Protein AF-0000000073137710 (afdb_homodimer)

Secondary structure (DSSP, 8-state):
--HHHHHHHHHHHHHHHHHHHHHHHHHHHHHHHHHHHHTTSS-TT--HHHHHHHHHHHHHHHHHHHHHHHHHHHHHHHHHHHHHHHHHHH--/--HHHHHHHHHHHHHHHHHHHHHHHHHHHHHHHHHHHHTTSS-TT--HHHHHHHHHHHHHHHHHHHHHHHHHHHHHHHHHHHHHHHHHHHT-

pLDDT: mean 94.84, std 6.65, range [52.53, 98.69]

InterPro domains:
  IPR002487 Transcription factor, K-box [PF01486] (14-86)
  IPR002487 Transcription factor, K-box [PS51297] (14-92)

Sequence (184 aa):
MDSKEENLTLAKMFQYYQQEASKLRAQISNLQNQNRNMLGESLGALTLRDLKNLESRVERGISRIRSKKNELLFAEIEYMQKRVRNHILTHYMDSKEENLTLAKMFQYYQQEASKLRAQISNLQNQNRNMLGESLGALTLRDLKNLESRVERGISRIRSKKNELLFAEIEYMQKRVRNHILTHY

Structure (mmCIF, N/CA/C/O backbone):
data_AF-0000000073137710-model_v1
#
loop_
_entity.id
_entity.type
_entity.pdbx_description
1 polymer 'Floral homeotic protein AGAMOUS-like'
#
loop_
_atom_site.group_PDB
_atom_site.id
_atom_site.type_symbol
_atom_site.label_atom_id
_atom_site.label_alt_id
_atom_site.label_comp_id
_atom_site.label_asym_id
_atom_site.label_entity_id
_atom_site.label_seq_id
_atom_site.pdbx_PDB_ins_code
_atom_site.Cartn_x
_atom_site.Cartn_y
_atom_site.Cartn_z
_atom_site.occupancy
_atom_site.B_iso_or_equiv
_atom_site.auth_seq_id
_atom_site.auth_comp_id
_atom_site.auth_asym_id
_atom_site.auth_atom_id
_atom_site.pdbx_PDB_model_num
ATOM 1 N N . MET A 1 1 ? -12.484 45.625 13.234 1 52.53 1 MET A N 1
ATOM 2 C CA . MET A 1 1 ? -13.312 44.469 12.945 1 52.53 1 MET A CA 1
ATOM 3 C C . MET A 1 1 ? -14.18 44.094 14.148 1 52.53 1 MET A C 1
ATOM 5 O O . MET A 1 1 ? -13.664 43.906 15.25 1 52.53 1 MET A O 1
ATOM 9 N N . ASP A 1 2 ? -15.414 44.438 14.125 1 70.31 2 ASP A N 1
ATOM 10 C CA . ASP A 1 2 ? -16.359 44.281 15.227 1 70.31 2 ASP A CA 1
ATOM 11 C C . ASP A 1 2 ? -16.297 42.844 15.773 1 70.31 2 ASP A C 1
ATOM 13 O O . ASP A 1 2 ? -15.93 41.906 15.062 1 70.31 2 ASP A O 1
ATOM 17 N N . SER A 1 3 ? -16.391 42.844 17.094 1 77.38 3 SER A N 1
ATOM 18 C CA . SER A 1 3 ? -16.297 41.625 17.891 1 77.38 3 SER A CA 1
ATOM 19 C C . SER A 1 3 ? -17.156 40.5 17.312 1 77.38 3 SER A C 1
ATOM 21 O O . SER A 1 3 ? -16.766 39.344 17.344 1 77.38 3 SER A O 1
ATOM 23 N N . LYS A 1 4 ? -18.25 40.969 16.656 1 81.25 4 LYS A N 1
ATOM 24 C CA . LYS A 1 4 ? -19.172 40 16.062 1 81.25 4 LYS A CA 1
ATOM 25 C C . LYS A 1 4 ? -18.609 39.438 14.766 1 81.25 4 LYS A C 1
ATOM 27 O O . LYS A 1 4 ? -18.734 38.219 14.516 1 81.25 4 LYS A O 1
ATOM 32 N N . GLU A 1 5 ? -17.969 40.281 13.992 1 85 5 GLU A N 1
ATOM 33 C CA . GLU A 1 5 ? -17.359 39.875 12.734 1 85 5 GLU A CA 1
ATOM 34 C C . GLU A 1 5 ? -16.219 38.875 12.961 1 85 5 GLU A C 1
ATOM 36 O O . GLU A 1 5 ? -16.062 37.906 12.227 1 85 5 GLU A O 1
ATOM 41 N N . GLU A 1 6 ? -15.555 39.188 14.008 1 85.44 6 GLU A N 1
ATOM 42 C CA . GLU A 1 6 ? -14.43 38.312 14.359 1 85.44 6 GLU A CA 1
ATOM 43 C C . GLU A 1 6 ? -14.914 36.938 14.789 1 85.44 6 GLU A C 1
ATOM 45 O O . GLU A 1 6 ? -14.336 35.906 14.398 1 85.44 6 GLU A O 1
ATOM 50 N N . ASN A 1 7 ? -16 36.906 15.523 1 89.44 7 ASN A N 1
ATOM 51 C CA . ASN A 1 7 ? -16.594 35.656 15.992 1 89.44 7 ASN A CA 1
ATOM 52 C C . ASN A 1 7 ? -17.109 34.812 14.828 1 89.44 7 ASN A C 1
ATOM 54 O O . ASN A 1 7 ? -16.922 33.594 14.812 1 89.44 7 ASN A O 1
ATOM 58 N N . LEU A 1 8 ? -17.75 35.469 13.883 1 90.81 8 LEU A N 1
ATOM 59 C CA . LEU A 1 8 ? -18.266 34.781 12.703 1 90.81 8 LEU A CA 1
ATOM 60 C C . LEU A 1 8 ? -17.141 34.188 11.875 1 90.81 8 LEU A C 1
ATOM 62 O O . LEU A 1 8 ? -17.25 33.062 11.391 1 90.81 8 LEU A O 1
ATOM 66 N N . THR A 1 9 ? -16.047 34.969 11.641 1 94.5 9 THR A N 1
ATOM 67 C CA . THR A 1 9 ? -14.898 34.5 10.883 1 94.5 9 THR A CA 1
ATOM 68 C C . THR A 1 9 ? -14.281 33.281 11.562 1 94.5 9 THR A C 1
ATOM 70 O O . THR A 1 9 ? -13.938 32.281 10.898 1 94.5 9 THR A O 1
ATOM 73 N N . LEU A 1 10 ? -14.141 33.312 12.844 1 93.75 10 LEU A N 1
ATOM 74 C CA . LEU A 1 10 ? -13.57 32.219 13.617 1 93.75 10 LEU A CA 1
ATOM 75 C C . LEU A 1 10 ? -14.453 30.969 13.516 1 93.75 10 LEU A C 1
ATOM 77 O O . LEU A 1 10 ? -13.938 29.859 13.398 1 93.75 10 LEU A O 1
ATOM 81 N N . ALA A 1 11 ? -15.711 31.141 13.617 1 95.06 11 ALA A N 1
ATOM 82 C CA . ALA A 1 11 ? -16.656 30.031 13.492 1 95.06 11 ALA A CA 1
ATOM 83 C C . ALA A 1 11 ? -16.547 29.359 12.125 1 95.06 11 ALA A C 1
ATOM 85 O O . ALA A 1 11 ? -16.578 28.141 12.016 1 95.06 11 ALA A O 1
ATOM 86 N N . LYS A 1 12 ? -16.391 30.141 11.062 1 96.25 12 LYS A N 1
ATOM 87 C CA . LYS A 1 12 ? -16.234 29.609 9.711 1 96.25 12 LYS A CA 1
ATOM 88 C C . LYS A 1 12 ? -14.938 28.828 9.578 1 96.25 12 LYS A C 1
ATOM 90 O O . LYS A 1 12 ? -14.914 27.766 8.961 1 96.25 12 LYS A O 1
ATOM 95 N N . MET A 1 13 ? -13.914 29.344 10.102 1 95.31 13 MET A N 1
ATOM 96 C CA . MET A 1 13 ? -12.625 28.656 10.062 1 95.31 13 MET A CA 1
ATOM 97 C C . MET A 1 13 ? -12.688 27.344 10.82 1 95.31 13 MET A C 1
ATOM 99 O O . MET A 1 13 ? -12.156 26.328 10.352 1 95.31 13 MET A O 1
ATOM 103 N N . PHE A 1 14 ? -13.32 27.375 11.961 1 95.75 14 PHE A N 1
ATOM 104 C CA . PHE A 1 14 ? -13.516 26.156 12.742 1 95.75 14 PHE A CA 1
ATOM 105 C C . PHE A 1 14 ? -14.273 25.109 11.93 1 95.75 14 PHE A C 1
ATOM 107 O O . PHE A 1 14 ? -13.852 23.953 11.844 1 95.75 14 PHE A O 1
ATOM 114 N N . GLN A 1 15 ? -15.312 25.484 11.352 1 96.44 15 GLN A N 1
ATOM 115 C CA . GLN A 1 15 ? -16.125 24.562 10.555 1 96.44 15 GLN A CA 1
ATOM 116 C C . GLN A 1 15 ? -15.312 23.984 9.391 1 96.44 15 GLN A C 1
ATOM 118 O O . GLN A 1 15 ? -15.414 22.797 9.078 1 96.44 15 GLN A O 1
ATOM 123 N N . TYR A 1 16 ? -14.594 24.812 8.758 1 97.69 16 TYR A N 1
ATOM 124 C CA . TYR A 1 16 ? -13.758 24.375 7.648 1 97.69 16 TYR A CA 1
ATOM 125 C C . TYR A 1 16 ? -12.789 23.281 8.086 1 97.69 16 TYR A C 1
ATOM 127 O O . TYR A 1 16 ? -12.727 22.219 7.477 1 97.69 16 TYR A O 1
ATOM 135 N N . TYR A 1 17 ? -12.078 23.578 9.117 1 97.56 17 TYR A N 1
ATOM 136 C CA . TYR A 1 17 ? -11.031 22.656 9.539 1 97.56 17 TYR A CA 1
ATOM 137 C C . TYR A 1 17 ? -11.641 21.391 10.141 1 97.56 17 TYR A C 1
ATOM 139 O O . TYR A 1 17 ? -11.062 20.297 10.031 1 97.56 17 TYR A O 1
ATOM 147 N N . GLN A 1 18 ? -12.703 21.516 10.734 1 97.38 18 GLN A N 1
ATOM 148 C CA . GLN A 1 18 ? -13.414 20.344 11.211 1 97.38 18 GLN A CA 1
ATOM 149 C C . GLN A 1 18 ? -13.805 19.422 10.062 1 97.38 18 GLN A C 1
ATOM 151 O O . GLN A 1 18 ? -13.609 18.203 10.125 1 97.38 18 GLN A O 1
ATOM 156 N N . GLN A 1 19 ? -14.391 20 9.07 1 97.88 19 GLN A N 1
ATOM 157 C CA . GLN A 1 19 ? -14.75 19.234 7.875 1 97.88 19 GLN A CA 1
ATOM 158 C C . GLN A 1 19 ? -13.516 18.672 7.188 1 97.88 19 GLN A C 1
ATOM 160 O O . GLN A 1 19 ? -13.523 17.516 6.73 1 97.88 19 GLN A O 1
ATOM 165 N N . GLU A 1 20 ? -12.516 19.516 7.137 1 98.06 20 GLU A N 1
ATOM 166 C CA . GLU 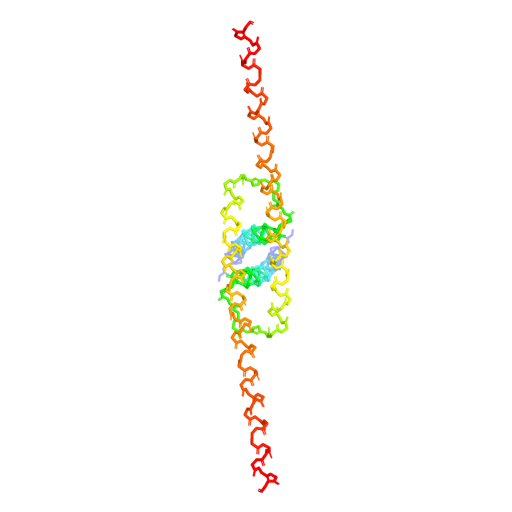A 1 20 ? -11.266 19.062 6.535 1 98.06 20 GLU A CA 1
ATOM 167 C C . GLU A 1 20 ? -10.703 17.844 7.27 1 98.06 20 GLU A C 1
ATOM 169 O O . GLU A 1 20 ? -10.273 16.875 6.641 1 98.06 20 GLU A O 1
ATOM 174 N N . ALA A 1 21 ? -10.672 17.938 8.531 1 98.06 21 ALA A N 1
ATOM 175 C CA . ALA A 1 21 ? -10.188 16.812 9.336 1 98.06 21 ALA A CA 1
ATOM 176 C C . ALA A 1 21 ? -10.984 15.547 9.039 1 98.06 21 ALA A C 1
ATOM 178 O O . ALA A 1 21 ? -10.422 14.453 8.938 1 98.06 21 ALA A O 1
ATOM 179 N N . SER A 1 22 ? -12.242 15.695 8.906 1 98.25 22 SER A N 1
ATOM 180 C CA . SER A 1 22 ? -13.094 14.555 8.594 1 98.25 22 SER A CA 1
ATOM 181 C C . SER A 1 22 ? -12.734 13.945 7.242 1 98.25 22 SER A C 1
ATOM 183 O O . SER A 1 22 ? -12.633 12.719 7.113 1 98.25 22 SER A O 1
ATOM 185 N N . LYS A 1 23 ? -12.555 14.75 6.289 1 98.56 23 LYS A N 1
ATOM 186 C CA . LYS A 1 23 ? -12.156 14.297 4.957 1 98.56 23 LYS A CA 1
ATOM 187 C C . LYS A 1 23 ? -10.812 13.586 4.992 1 98.56 23 LYS A C 1
ATOM 189 O O . LYS A 1 23 ? -10.641 12.539 4.367 1 98.56 23 LYS A O 1
ATOM 194 N N . LEU A 1 24 ? -9.844 14.195 5.688 1 98.62 24 LEU A N 1
ATOM 195 C CA . LEU A 1 24 ? -8.508 13.617 5.781 1 98.62 24 LEU A CA 1
ATOM 196 C C . LEU A 1 24 ? -8.547 12.266 6.492 1 98.62 24 LEU A C 1
ATOM 198 O O . LEU A 1 24 ? -7.824 11.344 6.121 1 98.62 24 LEU A O 1
ATOM 202 N N . ARG A 1 25 ? -9.391 12.125 7.469 1 98.69 25 ARG A N 1
ATOM 203 C CA . ARG A 1 25 ? -9.531 10.852 8.164 1 98.69 25 ARG A CA 1
ATOM 204 C C . ARG A 1 25 ? -10.086 9.781 7.227 1 98.69 25 ARG A C 1
ATOM 206 O O . ARG A 1 25 ? -9.672 8.617 7.285 1 98.69 25 ARG A O 1
ATOM 213 N N . ALA A 1 26 ? -11.047 10.156 6.422 1 98.5 26 ALA A N 1
ATOM 214 C CA . ALA A 1 26 ? -11.594 9.227 5.441 1 98.5 26 ALA A CA 1
ATOM 215 C C . ALA A 1 26 ? -10.516 8.789 4.445 1 98.5 26 ALA A C 1
ATOM 217 O O . ALA A 1 26 ? -10.445 7.617 4.074 1 98.5 26 ALA A O 1
ATOM 218 N N . GLN A 1 27 ? -9.773 9.734 4.027 1 98.38 27 GLN A N 1
ATOM 219 C CA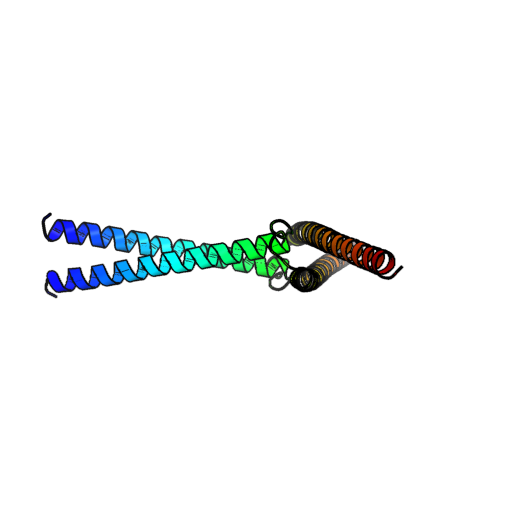 . GLN A 1 27 ? -8.688 9.422 3.109 1 98.38 27 GLN A CA 1
ATOM 220 C C . GLN A 1 27 ? -7.688 8.461 3.746 1 98.38 27 GLN A C 1
ATOM 222 O O . GLN A 1 27 ? -7.211 7.527 3.096 1 98.38 27 GLN A O 1
ATOM 227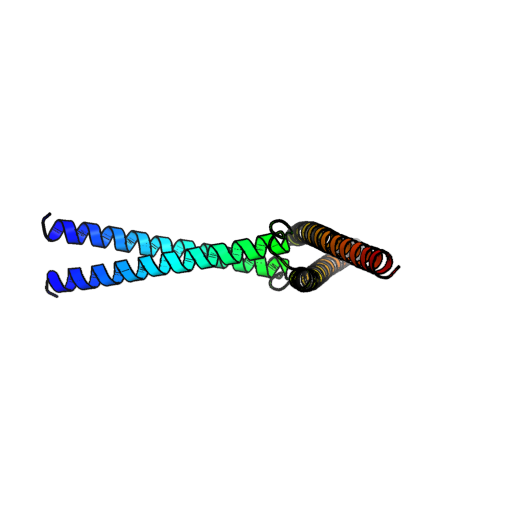 N N . ILE A 1 28 ? -7.328 8.758 4.93 1 98.69 28 ILE A N 1
ATOM 228 C CA . ILE A 1 28 ? -6.422 7.887 5.664 1 98.69 28 ILE A CA 1
ATOM 229 C C . ILE A 1 28 ? -7 6.473 5.719 1 98.69 28 ILE A C 1
ATOM 231 O O . ILE A 1 28 ? -6.293 5.496 5.461 1 98.69 28 ILE A O 1
ATOM 235 N N . SER A 1 29 ? -8.273 6.379 6.055 1 98 29 SER A N 1
ATOM 236 C CA . SER A 1 29 ? -8.938 5.078 6.109 1 98 29 SER A CA 1
ATOM 237 C C . SER A 1 29 ? -8.844 4.352 4.773 1 98 29 SER A C 1
ATOM 239 O O . SER A 1 29 ? -8.539 3.156 4.73 1 98 29 SER A O 1
ATOM 241 N N . ASN A 1 30 ? -9.055 5.047 3.734 1 97.38 30 ASN A N 1
ATOM 242 C CA . ASN A 1 30 ? -8.969 4.477 2.395 1 97.38 30 ASN A CA 1
ATOM 243 C C . ASN A 1 30 ? -7.562 3.969 2.092 1 97.38 30 ASN A C 1
ATOM 245 O O . ASN A 1 30 ? -7.395 2.861 1.576 1 97.38 30 ASN A O 1
ATOM 249 N N . LEU A 1 31 ? -6.605 4.742 2.422 1 97.44 31 LEU A N 1
ATOM 250 C CA . LEU A 1 31 ? -5.215 4.387 2.166 1 97.44 31 LEU A CA 1
ATOM 251 C C . LEU A 1 31 ? -4.801 3.176 2.994 1 97.44 31 LEU A C 1
ATOM 253 O O . LEU A 1 31 ? -4.074 2.307 2.51 1 97.44 31 LEU A O 1
ATOM 257 N N . GLN A 1 32 ? -5.238 3.174 4.16 1 96.88 32 GLN A N 1
ATOM 258 C CA . GLN A 1 32 ? -4.973 2.029 5.023 1 96.88 32 GLN A CA 1
ATOM 259 C C . GLN A 1 32 ? -5.594 0.756 4.461 1 96.88 32 GLN A C 1
ATOM 261 O O . GLN A 1 32 ? -4.977 -0.311 4.496 1 96.88 32 GLN A O 1
ATOM 266 N N . ASN A 1 33 ? -6.789 0.88 4.008 1 95.62 33 ASN A N 1
ATOM 267 C CA . ASN A 1 33 ? -7.449 -0.276 3.412 1 95.62 33 ASN A CA 1
ATOM 268 C C . ASN A 1 33 ? -6.703 -0.769 2.174 1 95.62 33 ASN A C 1
ATOM 270 O O . ASN A 1 33 ? -6.535 -1.975 1.983 1 95.62 33 ASN A O 1
ATOM 274 N N . GLN A 1 34 ? -6.289 0.14 1.351 1 95.31 34 GLN A N 1
ATOM 275 C CA . GLN A 1 34 ? -5.504 -0.216 0.175 1 95.31 34 GLN A CA 1
ATOM 276 C C . GLN A 1 34 ? -4.227 -0.957 0.569 1 95.31 34 GLN A C 1
ATOM 278 O O . GLN A 1 34 ? -3.865 -1.954 -0.057 1 95.31 34 GLN A O 1
ATOM 283 N N . ASN A 1 35 ? -3.629 -0.42 1.574 1 95.56 35 ASN A N 1
ATOM 284 C CA . ASN A 1 35 ? -2.424 -1.055 2.098 1 95.56 35 ASN A CA 1
ATOM 285 C C . ASN A 1 35 ? -2.705 -2.473 2.59 1 95.56 35 ASN A C 1
ATOM 287 O O . ASN A 1 35 ? -1.949 -3.398 2.293 1 95.56 35 ASN A O 1
ATOM 291 N N . ARG A 1 36 ? -3.766 -2.592 3.281 1 96 36 ARG A N 1
ATOM 292 C CA . ARG A 1 36 ? -4.141 -3.906 3.793 1 96 36 ARG A CA 1
ATOM 293 C C . ARG A 1 36 ? -4.445 -4.871 2.652 1 96 36 ARG A C 1
ATOM 295 O O . ARG A 1 36 ? -4.098 -6.051 2.723 1 96 36 ARG A O 1
ATOM 302 N N . ASN A 1 37 ? -5.031 -4.391 1.618 1 96.69 37 ASN A N 1
ATOM 303 C CA . ASN A 1 37 ? -5.297 -5.23 0.452 1 96.69 37 ASN A CA 1
ATOM 304 C C . ASN A 1 37 ? -4 -5.727 -0.186 1 96.69 37 ASN A C 1
ATOM 306 O O . ASN A 1 37 ? -3.867 -6.914 -0.486 1 96.69 37 ASN A O 1
ATOM 310 N N . MET A 1 38 ? -3.088 -4.887 -0.287 1 96.62 38 MET A N 1
ATOM 311 C CA . MET A 1 38 ? -1.826 -5.242 -0.932 1 96.62 38 MET A CA 1
ATOM 312 C C . MET A 1 38 ? -1.057 -6.262 -0.097 1 96.62 38 MET A C 1
ATOM 314 O O . MET A 1 38 ? -0.315 -7.082 -0.641 1 96.62 38 MET A O 1
ATOM 318 N N . LEU A 1 39 ? -1.297 -6.219 1.222 1 97.06 39 LEU A N 1
ATOM 319 C CA . LEU A 1 39 ? -0.611 -7.133 2.127 1 97.06 39 LEU A CA 1
ATOM 320 C C . LEU A 1 39 ? -1.416 -8.414 2.318 1 97.06 39 LEU A C 1
ATOM 322 O O . LEU A 1 39 ? -0.983 -9.328 3.029 1 97.06 39 LEU A O 1
ATOM 326 N N . GLY A 1 40 ? -2.521 -8.422 1.729 1 97.12 40 GLY A N 1
ATOM 327 C CA . GLY A 1 40 ? -3.332 -9.633 1.762 1 97.12 40 GLY A CA 1
ATOM 328 C C . GLY A 1 40 ? -4.129 -9.781 3.045 1 97.12 40 GLY A C 1
ATOM 329 O O . GLY A 1 40 ? -4.527 -10.891 3.408 1 97.12 40 GLY A O 1
ATOM 330 N N . GLU A 1 41 ? -4.461 -8.734 3.801 1 96.06 41 GLU A N 1
ATOM 331 C CA . GLU A 1 41 ? -5.094 -8.82 5.113 1 96.06 41 GLU A CA 1
ATOM 332 C C . GLU A 1 41 ? -6.574 -8.461 5.031 1 96.06 41 GLU A C 1
ATOM 334 O O . GLU A 1 41 ? -7.348 -8.789 5.934 1 96.06 41 GLU A O 1
ATOM 339 N N . SER A 1 42 ? -7.09 -7.902 4.227 1 92.62 42 SER A N 1
ATOM 340 C CA . SER A 1 42 ? -8.477 -7.492 4.043 1 92.62 42 SER A CA 1
ATOM 341 C C . SER A 1 42 ? -8.961 -7.777 2.625 1 92.62 42 SER A C 1
ATOM 343 O O . SER A 1 42 ? -9.25 -6.855 1.86 1 92.62 42 SER A O 1
ATOM 345 N N . LEU A 1 43 ? -9.141 -9 2.367 1 95.19 43 LEU A N 1
ATOM 346 C CA . LEU A 1 43 ? -9.453 -9.43 1.01 1 95.19 43 LEU A CA 1
ATOM 347 C C . LEU A 1 43 ? -10.898 -9.906 0.907 1 95.19 43 LEU A C 1
ATOM 349 O O . LEU A 1 43 ? -11.367 -10.242 -0.18 1 95.19 43 LEU A O 1
ATOM 353 N N . GLY A 1 44 ? -11.531 -9.891 2.008 1 93.44 44 GLY A N 1
ATOM 354 C CA . GLY A 1 44 ? -12.836 -10.523 2.102 1 93.44 44 GLY A CA 1
ATOM 355 C C . GLY A 1 44 ? -13.883 -9.867 1.219 1 93.44 44 GLY A C 1
ATOM 356 O O . GLY A 1 44 ? -14.82 -10.531 0.758 1 93.44 44 GLY A O 1
ATOM 357 N N . ALA A 1 45 ? -13.797 -8.656 0.993 1 92.31 45 ALA A N 1
ATOM 358 C CA . ALA A 1 45 ? -14.812 -7.922 0.239 1 92.31 45 ALA A CA 1
ATOM 359 C C . ALA A 1 45 ? -14.453 -7.859 -1.243 1 92.31 45 ALA A C 1
ATOM 361 O O . ALA A 1 45 ? -15.242 -7.367 -2.057 1 92.31 45 ALA A O 1
ATOM 362 N N . LEU A 1 46 ? -13.375 -8.375 -1.704 1 94.94 46 LEU A N 1
ATOM 363 C CA . LEU A 1 46 ? -12.898 -8.242 -3.078 1 94.94 46 LEU A CA 1
ATOM 364 C C . LEU A 1 46 ? -13.445 -9.367 -3.951 1 94.94 46 LEU A C 1
ATOM 366 O O . LEU A 1 46 ? -13.539 -10.516 -3.508 1 94.94 46 LEU A O 1
ATOM 370 N N . THR A 1 47 ? -13.781 -9.039 -5.082 1 95.12 47 THR A N 1
ATOM 371 C CA . THR A 1 47 ? -14.211 -10.016 -6.078 1 95.12 47 THR A CA 1
ATOM 372 C C . THR A 1 47 ? -13.008 -10.664 -6.758 1 95.12 47 THR A C 1
ATOM 374 O O . THR A 1 47 ? -11.875 -10.219 -6.582 1 95.12 47 THR A O 1
ATOM 377 N N . LEU A 1 48 ? -13.234 -11.688 -7.531 1 96 48 LEU A N 1
ATOM 378 C CA . LEU A 1 48 ? -12.172 -12.352 -8.289 1 96 48 LEU A CA 1
ATOM 379 C C . LEU A 1 48 ? -11.477 -11.367 -9.227 1 96 48 LEU A C 1
ATOM 381 O O . LEU A 1 48 ? -10.258 -11.398 -9.367 1 96 48 LEU A O 1
ATOM 385 N N . ARG A 1 49 ? -12.312 -10.633 -9.797 1 96.56 49 ARG A N 1
ATOM 386 C CA . ARG A 1 49 ? -11.758 -9.617 -10.688 1 96.56 49 ARG A CA 1
ATOM 387 C C . ARG A 1 49 ? -10.859 -8.648 -9.922 1 96.56 49 ARG A C 1
ATOM 389 O O . ARG A 1 49 ? -9.758 -8.328 -10.383 1 96.56 49 ARG A O 1
ATOM 396 N N . ASP A 1 50 ? -11.359 -8.203 -8.836 1 96.5 50 ASP A N 1
ATOM 397 C CA . ASP A 1 50 ? -10.562 -7.32 -7.992 1 96.5 50 ASP A CA 1
ATOM 398 C C . ASP A 1 50 ? -9.242 -7.977 -7.59 1 96.5 50 ASP A C 1
ATOM 400 O O . ASP A 1 50 ? -8.195 -7.336 -7.613 1 96.5 50 ASP A O 1
ATOM 404 N N . LEU A 1 51 ? -9.273 -9.172 -7.223 1 97.56 51 LEU A N 1
ATOM 405 C CA . LEU A 1 51 ? -8.102 -9.914 -6.785 1 97.56 51 LEU A CA 1
ATOM 406 C C . LEU A 1 51 ? -7.102 -10.07 -7.926 1 97.56 51 LEU A C 1
ATOM 408 O O . LEU A 1 51 ? -5.891 -9.969 -7.719 1 97.56 51 LEU A O 1
ATOM 412 N N . LYS A 1 52 ? -7.559 -10.344 -9.086 1 97.81 52 LYS A N 1
ATOM 413 C CA . LYS A 1 52 ? -6.684 -10.445 -10.25 1 97.81 52 LYS A CA 1
ATOM 414 C C . LYS A 1 52 ? -5.957 -9.133 -10.516 1 97.81 52 LYS A C 1
ATOM 416 O O . LYS A 1 52 ? -4.75 -9.125 -10.766 1 97.81 52 LYS A O 1
ATOM 421 N N . ASN A 1 53 ? -6.738 -8.109 -10.477 1 97.81 53 ASN A N 1
ATOM 422 C CA . ASN A 1 53 ? -6.141 -6.797 -10.664 1 97.81 53 ASN A CA 1
ATOM 423 C C . ASN A 1 53 ? -5.121 -6.48 -9.57 1 97.81 53 ASN A C 1
ATOM 425 O O . ASN A 1 53 ? -4.031 -5.98 -9.859 1 97.81 53 ASN A O 1
ATOM 429 N N . LEU A 1 54 ? -5.504 -6.754 -8.375 1 97.44 54 LEU A N 1
ATOM 430 C CA . LEU A 1 54 ? -4.621 -6.512 -7.238 1 97.44 54 LEU A CA 1
ATOM 431 C C . LEU A 1 54 ? -3.35 -7.348 -7.352 1 97.44 54 LEU A C 1
ATOM 433 O O . LEU A 1 54 ? -2.248 -6.84 -7.121 1 97.44 54 LEU A O 1
ATOM 437 N N . GLU A 1 55 ? -3.443 -8.609 -7.605 1 98.06 55 GLU A N 1
ATOM 438 C CA . GLU A 1 55 ? -2.301 -9.5 -7.793 1 98.06 55 GLU A CA 1
ATOM 439 C C . GLU A 1 55 ? -1.347 -8.953 -8.852 1 98.06 55 GLU A C 1
ATOM 441 O O . GLU A 1 55 ? -0.13 -8.938 -8.648 1 98.06 55 GLU A O 1
ATOM 446 N N . SER A 1 56 ? -1.896 -8.539 -9.945 1 98.12 56 SER A N 1
ATOM 447 C CA . SER A 1 56 ? -1.083 -7.992 -11.031 1 98.12 56 SER A CA 1
ATOM 448 C C . SER A 1 56 ? -0.327 -6.746 -10.578 1 98.12 56 SER A C 1
ATOM 450 O O . SER A 1 56 ? 0.849 -6.578 -10.906 1 98.12 56 SER A O 1
ATOM 452 N N . ARG A 1 57 ? -1.052 -5.93 -9.898 1 97.56 57 ARG A N 1
ATOM 453 C CA . ARG A 1 57 ? -0.444 -4.699 -9.398 1 97.56 57 ARG A CA 1
ATOM 454 C C . ARG A 1 57 ? 0.7 -5.004 -8.438 1 97.56 57 ARG A C 1
ATOM 456 O O . ARG A 1 57 ? 1.782 -4.426 -8.547 1 97.56 57 ARG A O 1
ATOM 463 N N . VAL A 1 58 ? 0.473 -5.875 -7.508 1 98 58 VAL A N 1
ATOM 464 C CA . VAL A 1 58 ? 1.477 -6.234 -6.512 1 98 58 VAL A CA 1
ATOM 465 C C . VAL A 1 58 ? 2.633 -6.969 -7.188 1 98 58 VAL A C 1
ATOM 467 O O . VAL A 1 58 ? 3.795 -6.777 -6.82 1 98 58 VAL A O 1
ATOM 470 N N . GLU A 1 59 ? 2.406 -7.789 -8.172 1 98.31 59 GLU A N 1
ATOM 471 C CA . GLU A 1 59 ? 3.441 -8.492 -8.922 1 98.31 59 GLU A CA 1
ATOM 472 C C . GLU A 1 59 ? 4.375 -7.508 -9.625 1 98.31 59 GLU A C 1
ATOM 474 O O . GLU A 1 59 ? 5.594 -7.695 -9.625 1 98.31 59 GLU A O 1
ATOM 479 N N . ARG A 1 60 ? 3.814 -6.523 -10.242 1 98 60 ARG A N 1
ATOM 480 C CA . ARG A 1 60 ? 4.637 -5.484 -10.852 1 98 60 ARG A CA 1
ATOM 481 C C . ARG A 1 60 ? 5.5 -4.785 -9.805 1 98 60 ARG A C 1
ATOM 483 O O . ARG A 1 60 ? 6.68 -4.52 -10.047 1 98 60 ARG A O 1
ATOM 490 N N . GLY A 1 61 ? 4.844 -4.492 -8.727 1 97.81 61 GLY A N 1
ATOM 491 C CA . GLY A 1 61 ? 5.59 -3.861 -7.648 1 97.81 61 GLY A CA 1
ATOM 492 C C . GLY A 1 61 ? 6.762 -4.695 -7.168 1 97.81 61 GLY A C 1
ATOM 493 O O . GLY A 1 61 ? 7.879 -4.191 -7.051 1 97.81 61 GLY A O 1
ATOM 494 N N . ILE A 1 62 ? 6.535 -5.953 -6.895 1 98.06 62 ILE A N 1
ATOM 495 C CA . ILE A 1 62 ? 7.594 -6.82 -6.391 1 98.06 62 ILE A CA 1
ATOM 496 C C . ILE A 1 62 ? 8.695 -6.957 -7.441 1 98.06 62 ILE A C 1
ATOM 498 O O . ILE A 1 62 ? 9.875 -7.047 -7.102 1 98.06 62 ILE A O 1
ATOM 502 N N . SER A 1 63 ? 8.367 -6.961 -8.664 1 98.5 63 SER A N 1
ATOM 503 C CA . SER A 1 63 ? 9.367 -7.016 -9.727 1 98.5 63 SER A CA 1
ATOM 504 C C . SER A 1 63 ? 10.266 -5.785 -9.711 1 98.5 63 SER A C 1
ATOM 506 O O . SER A 1 63 ? 11.484 -5.898 -9.844 1 98.5 63 SER A O 1
ATOM 508 N N . ARG A 1 64 ? 9.68 -4.625 -9.547 1 98.19 64 ARG A N 1
ATOM 509 C CA . ARG A 1 64 ? 10.445 -3.383 -9.477 1 98.19 64 ARG A CA 1
ATOM 510 C C . ARG A 1 64 ? 11.344 -3.365 -8.242 1 98.19 64 ARG A C 1
ATOM 512 O O . ARG A 1 64 ? 12.492 -2.924 -8.305 1 98.19 64 ARG A O 1
ATOM 519 N N . ILE A 1 65 ? 10.82 -3.861 -7.188 1 98.38 65 ILE A N 1
ATOM 520 C CA . ILE A 1 65 ? 11.586 -3.945 -5.949 1 98.38 65 ILE A CA 1
ATOM 521 C C . ILE A 1 65 ? 12.797 -4.863 -6.145 1 98.38 65 ILE A C 1
ATOM 523 O O . ILE A 1 65 ? 13.914 -4.508 -5.781 1 98.38 65 ILE A O 1
ATOM 527 N N . ARG A 1 66 ? 12.594 -5.969 -6.707 1 98.44 66 ARG A N 1
ATOM 528 C CA . ARG A 1 66 ? 13.664 -6.922 -6.973 1 98.44 66 ARG A CA 1
ATOM 529 C C . ARG A 1 66 ? 14.711 -6.328 -7.914 1 98.44 66 ARG A C 1
ATOM 531 O O . ARG A 1 66 ? 15.914 -6.516 -7.715 1 98.44 66 ARG A O 1
ATOM 538 N N . SER A 1 67 ? 14.203 -5.668 -8.875 1 98.31 67 SER A N 1
ATOM 539 C CA . SER A 1 67 ? 15.117 -5.027 -9.82 1 98.31 67 SER A CA 1
ATOM 540 C C . SER A 1 67 ? 16.031 -4.023 -9.117 1 98.31 67 SER A C 1
ATOM 542 O O . SER A 1 67 ? 17.25 -4.039 -9.312 1 98.31 67 SER A O 1
ATOM 544 N N . LYS A 1 68 ? 15.422 -3.215 -8.305 1 97.44 68 LYS A N 1
ATOM 545 C CA . LYS A 1 68 ? 16.188 -2.223 -7.555 1 97.44 68 LYS A CA 1
ATOM 546 C C . LYS A 1 68 ? 17.156 -2.893 -6.586 1 97.44 68 LYS A C 1
ATOM 548 O O . LYS A 1 68 ? 18.312 -2.461 -6.453 1 97.44 68 LYS A O 1
ATOM 553 N N . LYS A 1 69 ? 16.703 -3.854 -5.906 1 97.56 69 LYS A N 1
ATOM 554 C CA . LYS A 1 69 ? 17.562 -4.625 -5.008 1 97.56 69 LYS A CA 1
ATOM 555 C C . LYS A 1 69 ? 18.766 -5.188 -5.75 1 97.56 69 LYS A C 1
ATOM 557 O O . LYS A 1 69 ? 19.906 -5.086 -5.273 1 97.56 69 LYS A O 1
ATOM 562 N N . ASN A 1 70 ? 18.547 -5.742 -6.90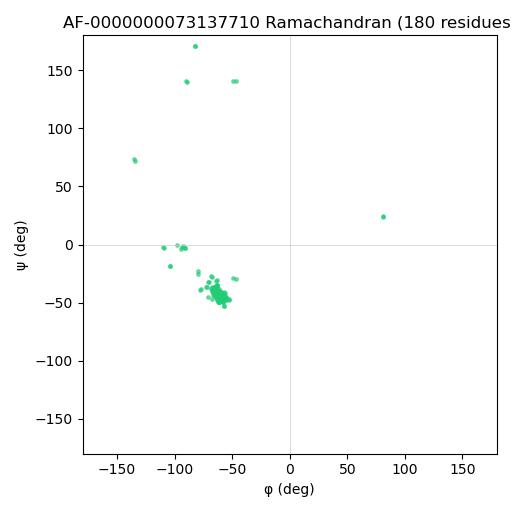2 1 97.81 70 ASN A N 1
ATOM 563 C CA . ASN A 1 70 ? 19.625 -6.305 -7.711 1 97.81 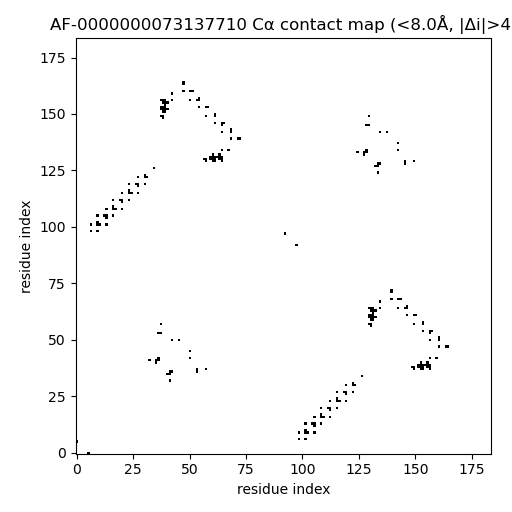70 ASN A CA 1
ATOM 564 C C . ASN A 1 70 ? 20.609 -5.227 -8.164 1 97.81 70 ASN A C 1
ATOM 566 O O . ASN A 1 70 ? 21.828 -5.441 -8.156 1 97.81 70 ASN A O 1
ATOM 570 N N . GLU A 1 71 ? 20.016 -4.133 -8.531 1 97.25 71 GLU A N 1
ATOM 571 C CA . GLU A 1 71 ? 20.859 -2.998 -8.906 1 97.25 71 GLU A CA 1
ATOM 572 C C . GLU A 1 71 ? 21.812 -2.619 -7.773 1 97.25 71 GLU A C 1
ATOM 574 O O . GLU A 1 71 ? 23.016 -2.461 -7.996 1 97.25 71 GLU A O 1
ATOM 579 N N . LEU A 1 72 ? 21.312 -2.523 -6.633 1 97.12 72 LEU A N 1
ATOM 580 C CA . LEU A 1 72 ? 22.125 -2.141 -5.477 1 97.12 72 LEU A CA 1
ATOM 581 C C . LEU A 1 72 ? 23.141 -3.221 -5.148 1 97.12 72 LEU A C 1
ATOM 583 O O . LEU A 1 72 ? 24.297 -2.914 -4.805 1 97.12 72 LEU A O 1
ATOM 587 N N . LEU A 1 73 ? 22.797 -4.426 -5.234 1 97.19 73 LEU A N 1
ATOM 588 C CA . LEU A 1 73 ? 23.688 -5.547 -4.98 1 97.19 73 LEU A CA 1
ATOM 589 C C . LEU A 1 73 ? 24.844 -5.566 -5.98 1 97.19 73 LEU A C 1
ATOM 591 O O . LEU A 1 73 ? 26 -5.77 -5.602 1 97.19 73 LEU A O 1
ATOM 595 N N . PHE A 1 74 ? 24.484 -5.32 -7.168 1 97.62 74 PHE A N 1
ATOM 596 C CA . PHE A 1 74 ? 25.516 -5.312 -8.195 1 97.62 74 PHE A CA 1
ATOM 597 C C . PHE A 1 74 ? 26.484 -4.16 -7.98 1 97.62 74 PHE A C 1
ATOM 599 O O . PHE A 1 74 ? 27.688 -4.32 -8.156 1 97.62 74 PHE A O 1
ATOM 606 N N . ALA A 1 75 ? 25.953 -3.029 -7.629 1 96.56 75 ALA A N 1
ATOM 607 C CA . ALA A 1 75 ? 26.812 -1.88 -7.344 1 96.56 75 ALA A CA 1
ATOM 608 C C . ALA A 1 75 ? 27.75 -2.176 -6.184 1 96.56 75 ALA A C 1
ATOM 610 O O . ALA A 1 75 ? 28.922 -1.789 -6.219 1 96.56 75 ALA A O 1
ATOM 611 N N . GLU A 1 76 ? 27.25 -2.828 -5.184 1 95.19 76 GLU A N 1
ATOM 612 C CA . GLU A 1 76 ? 28.078 -3.209 -4.039 1 95.19 76 GLU A CA 1
ATOM 613 C C . GLU A 1 76 ? 29.172 -4.188 -4.445 1 95.19 76 GLU A C 1
ATOM 615 O O . GLU A 1 76 ? 30.312 -4.066 -3.998 1 95.19 76 GLU A O 1
ATOM 620 N N . ILE A 1 77 ? 28.844 -5.094 -5.242 1 98.06 77 ILE A N 1
ATOM 621 C CA . ILE A 1 77 ? 29.797 -6.082 -5.734 1 98.06 77 ILE A CA 1
ATOM 622 C C . ILE A 1 77 ? 30.906 -5.383 -6.531 1 98.06 77 ILE A C 1
ATOM 624 O O . ILE A 1 77 ? 32.094 -5.645 -6.32 1 98.06 77 ILE A O 1
ATOM 628 N N . GLU A 1 78 ? 30.5 -4.48 -7.367 1 97.25 78 GLU A N 1
ATOM 629 C CA . GLU A 1 78 ? 31.469 -3.742 -8.172 1 97.25 78 GLU A CA 1
ATOM 630 C C . GLU A 1 78 ? 32.406 -2.924 -7.289 1 97.25 78 GLU A C 1
ATOM 632 O O . GLU A 1 78 ? 33.594 -2.875 -7.535 1 97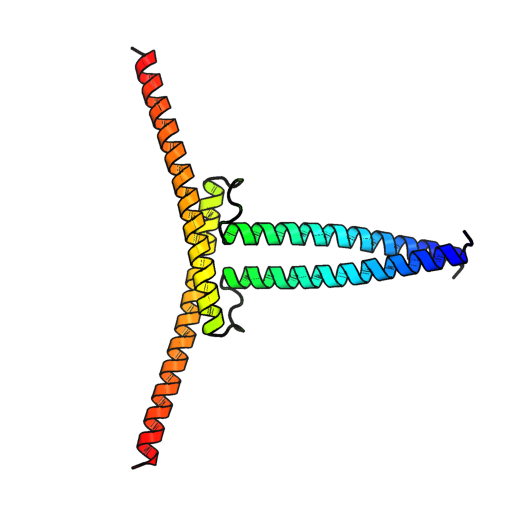.25 78 GLU A O 1
ATOM 637 N N . TYR A 1 79 ? 31.859 -2.252 -6.41 1 96.25 79 TYR A N 1
ATOM 638 C CA . TYR A 1 79 ? 32.656 -1.464 -5.473 1 96.25 79 TYR A CA 1
ATOM 639 C C . TYR A 1 79 ? 33.688 -2.336 -4.762 1 96.25 79 TYR A C 1
ATOM 641 O O . TYR A 1 79 ? 34.844 -1.965 -4.652 1 96.25 79 TYR A O 1
ATOM 649 N N . MET A 1 80 ? 33.25 -3.494 -4.262 1 96.44 80 MET A N 1
ATOM 650 C CA . MET A 1 80 ? 34.125 -4.414 -3.545 1 96.44 80 MET A CA 1
ATOM 651 C C . MET A 1 80 ? 35.219 -4.934 -4.457 1 96.44 80 MET A C 1
ATOM 653 O O . MET A 1 80 ? 36.375 -5.074 -4.035 1 96.44 80 MET A O 1
ATOM 657 N N . GLN A 1 81 ? 34.906 -5.219 -5.664 1 97.31 81 GLN A N 1
ATOM 658 C CA . GLN A 1 81 ? 35.906 -5.688 -6.629 1 97.31 81 GLN A CA 1
ATOM 659 C C . GLN A 1 81 ? 36.969 -4.629 -6.879 1 97.31 81 GLN A C 1
ATOM 661 O O . GLN A 1 81 ? 38.156 -4.945 -6.957 1 97.31 81 GLN A O 1
ATOM 666 N N . LYS A 1 82 ? 36.562 -3.404 -6.953 1 96.44 82 LYS A N 1
ATOM 667 C CA . LYS A 1 82 ? 37.5 -2.305 -7.145 1 96.44 82 LYS A CA 1
ATOM 668 C C . LYS A 1 82 ? 38.438 -2.152 -5.938 1 96.44 82 LYS A C 1
ATOM 670 O O . LYS A 1 82 ? 39.625 -1.898 -6.094 1 96.44 82 LYS A O 1
ATOM 675 N N . ARG A 1 83 ? 37.812 -2.322 -4.828 1 95.56 83 ARG A N 1
ATOM 676 C CA . ARG A 1 83 ? 38.625 -2.211 -3.604 1 95.56 83 ARG A CA 1
ATOM 677 C C . ARG A 1 83 ? 39.656 -3.312 -3.527 1 95.56 83 ARG A C 1
ATOM 679 O O . ARG A 1 83 ? 40.812 -3.062 -3.129 1 95.56 83 ARG A O 1
ATOM 686 N N . VAL A 1 84 ? 39.25 -4.48 -3.902 1 94.62 84 VAL A N 1
ATOM 687 C CA . VAL A 1 84 ? 40.156 -5.621 -3.885 1 94.62 84 VAL A CA 1
ATOM 688 C C . VAL A 1 84 ? 41.281 -5.398 -4.895 1 94.62 84 VAL A C 1
ATOM 690 O O . VAL A 1 84 ? 42.469 -5.602 -4.578 1 94.62 84 VAL A O 1
ATOM 693 N N . ARG A 1 85 ? 41.031 -4.848 -5.988 1 94.88 85 ARG A N 1
ATOM 694 C CA . ARG A 1 85 ? 42.031 -4.602 -7.035 1 94.88 85 ARG A CA 1
ATOM 695 C C . ARG A 1 85 ? 43 -3.512 -6.613 1 94.88 85 ARG A C 1
ATOM 697 O O . ARG A 1 85 ? 44.219 -3.66 -6.789 1 94.88 85 ARG A O 1
ATOM 704 N N . ASN A 1 86 ? 42.594 -2.496 -6.105 1 93.5 86 ASN A N 1
ATOM 705 C CA . ASN A 1 86 ? 43.438 -1.388 -5.652 1 93.5 86 ASN A CA 1
ATOM 706 C C . ASN A 1 86 ? 44.375 -1.82 -4.539 1 93.5 86 ASN A C 1
ATOM 708 O O . ASN A 1 86 ? 45.531 -1.372 -4.484 1 93.5 86 ASN A O 1
ATOM 712 N N . HIS A 1 87 ? 43.812 -2.605 -3.652 1 94.81 87 HIS A N 1
ATOM 713 C CA . HIS A 1 87 ? 44.625 -3.107 -2.559 1 94.81 87 HIS A CA 1
ATOM 714 C C . HIS A 1 87 ? 45.781 -3.959 -3.08 1 94.81 87 HIS A C 1
ATOM 716 O O . HIS A 1 87 ? 46.906 -3.842 -2.602 1 94.81 87 HIS A O 1
ATOM 722 N N . ILE A 1 88 ? 45.594 -4.723 -4.07 1 94 88 ILE A N 1
ATOM 723 C CA . ILE A 1 88 ? 46.594 -5.578 -4.676 1 94 88 ILE A CA 1
ATOM 724 C C . ILE A 1 88 ? 47.656 -4.719 -5.355 1 94 88 ILE A C 1
ATOM 726 O O . ILE A 1 88 ? 48.875 -4.973 -5.207 1 94 88 ILE A O 1
ATOM 730 N N . LEU A 1 89 ? 47.344 -3.656 -5.957 1 94.31 89 LEU A N 1
ATOM 731 C CA . LEU A 1 89 ? 48.219 -2.764 -6.695 1 94.31 89 LEU A CA 1
ATOM 732 C C . LEU A 1 89 ? 49.125 -1.984 -5.742 1 94.31 89 LEU A C 1
ATOM 734 O O . LEU A 1 89 ? 50.281 -1.732 -6.055 1 94.31 89 LEU A O 1
ATOM 738 N N . THR A 1 90 ? 48.531 -1.653 -4.648 1 93.94 90 THR A N 1
ATOM 739 C CA . THR A 1 90 ? 49.281 -0.811 -3.715 1 93.94 90 THR A CA 1
ATOM 740 C C . THR A 1 90 ? 50.281 -1.643 -2.904 1 93.94 90 THR A C 1
ATOM 742 O O . THR A 1 90 ? 51.219 -1.102 -2.326 1 93.94 90 THR A O 1
ATOM 745 N N . HIS A 1 91 ? 50.125 -2.842 -2.689 1 92.94 91 HIS A N 1
ATOM 746 C CA . HIS A 1 91 ? 50.969 -3.701 -1.893 1 92.94 91 HIS A CA 1
ATOM 747 C C . HIS A 1 91 ? 52 -4.434 -2.771 1 92.94 91 HIS A C 1
ATOM 749 O O . HIS A 1 91 ? 52.812 -5.219 -2.273 1 92.94 91 HIS A O 1
ATOM 755 N N . TYR A 1 92 ? 51.938 -4.262 -4.09 1 74.38 92 TYR A N 1
ATOM 756 C CA . TYR A 1 92 ? 53.062 -4.637 -4.969 1 74.38 92 TYR A CA 1
ATOM 757 C C . TYR A 1 92 ? 53.844 -3.41 -5.387 1 74.38 92 TYR A C 1
ATOM 759 O O . TYR A 1 92 ? 53.312 -2.312 -5.508 1 74.38 92 TYR A O 1
ATOM 767 N N . MET B 1 1 ? -22.703 32.781 28.969 1 52.62 1 MET B N 1
ATOM 768 C CA . MET B 1 1 ? -21.297 32.688 28.578 1 52.62 1 MET B CA 1
ATOM 769 C C . MET B 1 1 ? -20.828 33.938 27.844 1 52.62 1 MET B C 1
ATOM 771 O O . MET B 1 1 ? -21.438 34.312 26.844 1 52.62 1 MET B O 1
ATOM 775 N N . ASP B 1 2 ? -20.141 34.812 28.484 1 69.31 2 ASP B N 1
ATOM 776 C CA . ASP B 1 2 ? -19.688 36.094 27.969 1 69.31 2 ASP B CA 1
ATOM 777 C C . ASP B 1 2 ? -19.062 35.938 26.594 1 69.31 2 ASP B C 1
ATOM 779 O O . ASP B 1 2 ? -18.531 34.875 26.25 1 69.31 2 ASP B O 1
ATOM 783 N N . SER B 1 3 ? -19.375 36.938 25.781 1 76.81 3 SER B N 1
ATOM 784 C CA . SER B 1 3 ? -18.984 37 24.375 1 76.81 3 SER B CA 1
ATOM 785 C C . SER B 1 3 ? -17.484 36.719 24.203 1 76.81 3 SER B C 1
ATOM 787 O O . SER B 1 3 ? -17.078 36.125 23.219 1 76.81 3 SER B O 1
ATOM 789 N N . LYS B 1 4 ? -16.797 37.094 25.297 1 81.31 4 LYS B N 1
ATOM 790 C CA . LYS B 1 4 ? -15.344 36.906 25.25 1 81.31 4 LYS B CA 1
ATOM 791 C C . LYS B 1 4 ? -14.977 35.438 25.484 1 81.31 4 LYS B C 1
ATOM 793 O O . LYS B 1 4 ? -14.078 34.906 24.812 1 81.31 4 LYS B O 1
ATOM 798 N N . GLU B 1 5 ? -15.656 34.781 26.375 1 85.19 5 GLU B N 1
ATOM 799 C CA . GLU B 1 5 ? -15.414 33.375 26.672 1 85.19 5 GLU B CA 1
ATOM 800 C C . GLU B 1 5 ? -15.727 32.5 25.469 1 85.19 5 GLU B C 1
ATOM 802 O O . GLU B 1 5 ? -15 31.547 25.188 1 85.19 5 GLU B O 1
ATOM 807 N N . GLU B 1 6 ? -16.719 32.938 24.797 1 84.75 6 GLU B N 1
ATOM 808 C CA . GLU B 1 6 ? -17.125 32.219 23.609 1 84.75 6 GLU B CA 1
ATOM 809 C C . GLU B 1 6 ? -16.078 32.344 22.5 1 84.75 6 GLU B C 1
ATOM 811 O O . GLU B 1 6 ? -15.75 31.344 21.844 1 84.75 6 GLU B O 1
ATOM 816 N N . ASN B 1 7 ? -15.492 33.5 22.391 1 89.12 7 ASN B N 1
ATOM 817 C CA . ASN B 1 7 ? -14.453 33.75 21.391 1 89.12 7 ASN B CA 1
ATOM 818 C C . ASN B 1 7 ? -13.195 32.938 21.672 1 89.12 7 ASN B C 1
ATOM 820 O O . ASN B 1 7 ? -12.57 32.406 20.766 1 89.12 7 ASN B O 1
ATOM 824 N N . LEU B 1 8 ? -12.82 32.906 22.953 1 90.94 8 LEU B N 1
ATOM 825 C CA . LEU B 1 8 ? -11.641 32.125 23.375 1 90.94 8 LEU B CA 1
ATOM 826 C C . LEU B 1 8 ? -11.836 30.641 23.094 1 90.94 8 LEU B C 1
ATOM 828 O O . LEU B 1 8 ? -10.914 29.969 22.625 1 90.94 8 LEU B O 1
ATOM 832 N N . THR B 1 9 ? -13.016 30.109 23.438 1 94.25 9 THR B N 1
ATOM 833 C CA . THR B 1 9 ? -13.312 28.688 23.203 1 94.25 9 THR B CA 1
ATOM 834 C C . THR B 1 9 ? -13.242 28.375 21.703 1 94.25 9 THR B C 1
ATOM 836 O O . THR B 1 9 ? -12.672 27.359 21.312 1 94.25 9 THR B O 1
ATOM 839 N N . LEU B 1 10 ? -13.805 29.203 20.906 1 93.56 10 LEU B N 1
ATOM 840 C CA . LEU B 1 10 ? -13.797 29.031 19.453 1 93.56 10 LEU B CA 1
ATOM 841 C C . LEU B 1 10 ? -12.367 29.062 18.906 1 93.56 10 LEU B C 1
ATOM 843 O O . LEU B 1 10 ? -12.016 28.281 18.016 1 93.56 10 LEU B O 1
ATOM 847 N N . ALA B 1 11 ? -11.578 29.953 19.375 1 95.12 11 ALA B N 1
ATOM 848 C CA . ALA B 1 11 ? -10.18 30.062 18.969 1 95.12 11 ALA B CA 1
ATOM 849 C C . ALA B 1 11 ? -9.414 28.781 19.297 1 95.12 11 ALA B C 1
ATOM 851 O O . ALA B 1 11 ? -8.602 28.312 18.516 1 95.12 11 ALA B O 1
ATOM 852 N N . LYS B 1 12 ? -9.656 28.203 20.469 1 96.25 12 LYS B N 1
ATOM 853 C CA . LYS B 1 12 ? -9.023 26.953 20.875 1 96.25 12 LYS B CA 1
ATOM 854 C C . LYS B 1 12 ? -9.445 25.797 19.969 1 96.25 12 LYS B C 1
ATOM 856 O O . LYS B 1 12 ? -8.617 24.969 19.594 1 96.25 12 LYS B O 1
ATOM 861 N N . MET B 1 13 ? -10.648 25.75 19.688 1 95.19 13 MET B N 1
ATOM 862 C CA . MET B 1 13 ? -11.156 24.703 18.797 1 95.19 13 MET B CA 1
ATOM 863 C C . MET B 1 13 ? -10.539 24.812 17.406 1 95.19 13 MET B C 1
ATOM 865 O O . MET B 1 13 ? -10.156 23.812 16.812 1 95.19 13 MET B O 1
ATOM 869 N N . PHE B 1 14 ? -10.477 26.031 16.938 1 95.69 14 PHE B N 1
ATOM 870 C CA . PHE B 1 14 ? -9.836 26.281 15.648 1 95.69 14 PHE B CA 1
ATOM 871 C C . PHE B 1 14 ? -8.391 25.812 15.656 1 95.69 14 PHE B C 1
ATOM 873 O O . PHE B 1 14 ? -7.965 25.094 14.75 1 95.69 14 PHE B O 1
ATOM 880 N N . GLN B 1 15 ? -7.668 26.156 16.625 1 96.44 15 GLN B N 1
ATOM 881 C CA . GLN B 1 15 ? -6.266 25.75 16.719 1 96.44 15 GLN B CA 1
ATOM 882 C C . GLN B 1 15 ? -6.125 24.234 16.766 1 96.44 15 GLN B C 1
ATOM 884 O O . GLN B 1 15 ? -5.227 23.672 16.141 1 96.44 15 GLN B O 1
ATOM 889 N N . TYR B 1 16 ? -6.949 23.625 17.516 1 97.56 16 TYR B N 1
ATOM 890 C CA . TYR B 1 16 ? -6.926 22.172 17.609 1 97.56 16 TYR B CA 1
ATOM 891 C C . TYR B 1 16 ? -7.105 21.531 16.25 1 97.56 16 TYR B C 1
ATOM 893 O O . TYR B 1 16 ? -6.301 20.688 15.844 1 97.56 16 TYR B O 1
ATOM 901 N N . TYR B 1 17 ? -8.141 21.922 15.586 1 97.5 17 TYR B N 1
ATOM 902 C CA . TYR B 1 17 ? -8.461 21.281 14.328 1 97.5 17 TYR B CA 1
ATOM 903 C C . TYR B 1 17 ? -7.445 21.641 13.25 1 97.5 17 TYR B C 1
ATOM 905 O O . TYR B 1 17 ? -7.168 20.844 12.352 1 97.5 17 TYR B O 1
ATOM 913 N N . GLN B 1 18 ? -6.941 22.75 13.32 1 97.44 18 GLN B N 1
ATOM 914 C CA . GLN B 1 18 ? -5.863 23.125 12.406 1 97.44 18 GLN B CA 1
ATOM 915 C C . GLN B 1 18 ? -4.645 22.234 12.602 1 97.44 18 GLN B C 1
ATOM 917 O O . GLN B 1 18 ? -4.07 21.734 11.633 1 97.44 18 GLN B O 1
ATOM 922 N N . GLN B 1 19 ? -4.238 22.078 13.82 1 97.88 19 GLN B N 1
ATOM 923 C CA . GLN B 1 19 ? -3.127 21.188 14.141 1 97.88 19 GLN B CA 1
ATOM 924 C C . GLN B 1 19 ? -3.453 19.734 13.766 1 97.88 19 GLN B C 1
ATOM 926 O O . GLN B 1 19 ? -2.602 19.031 13.227 1 97.88 19 GLN B O 1
ATOM 931 N N . GLU B 1 20 ? -4.668 19.375 14.062 1 98.06 20 GLU B N 1
ATOM 932 C CA . GLU B 1 20 ? -5.109 18.031 13.711 1 98.06 20 GLU B CA 1
ATOM 933 C C . GLU B 1 20 ? -5.008 17.797 12.203 1 98.06 20 GLU B C 1
ATOM 935 O O . GLU B 1 20 ? -4.523 16.75 11.766 1 98.06 20 GLU B O 1
ATOM 940 N N . ALA B 1 21 ? -5.488 18.719 11.469 1 98.06 21 ALA B N 1
ATOM 941 C CA . ALA B 1 21 ? -5.414 18.609 10.016 1 98.06 21 ALA B CA 1
ATOM 942 C C . ALA B 1 21 ? -3.971 18.453 9.547 1 98.06 21 ALA B C 1
ATOM 944 O O . ALA B 1 21 ? -3.684 17.656 8.648 1 98.06 21 ALA B O 1
ATOM 945 N N . SER B 1 22 ? -3.109 19.172 10.141 1 98.25 22 SER B N 1
ATOM 946 C CA . SER B 1 22 ? -1.694 19.078 9.797 1 98.25 22 SER B CA 1
ATOM 947 C C . SER B 1 22 ? -1.149 17.672 10.078 1 98.25 22 SER B C 1
ATOM 949 O O . SER B 1 22 ? -0.432 17.109 9.258 1 98.25 22 SER B O 1
ATOM 951 N N . LYS B 1 23 ? -1.46 17.172 11.188 1 98.56 23 LYS B N 1
ATOM 952 C CA . LYS B 1 23 ? -1.04 15.82 11.57 1 98.56 23 LYS B CA 1
ATOM 953 C C . LYS B 1 23 ? -1.591 14.781 10.594 1 98.56 23 LYS B C 1
ATOM 955 O O . LYS B 1 23 ? -0.873 13.867 10.18 1 98.56 23 LYS B O 1
ATOM 960 N N . LEU B 1 24 ? -2.873 14.898 10.281 1 98.62 24 LEU B N 1
ATOM 961 C CA . LEU B 1 24 ? -3.521 13.953 9.383 1 98.62 24 LEU B CA 1
ATOM 962 C C . LEU B 1 24 ? -2.9 14.016 7.988 1 98.62 24 LEU B C 1
ATOM 964 O O . LEU B 1 24 ? -2.742 12.992 7.324 1 98.62 24 LEU B O 1
ATOM 968 N N . ARG B 1 25 ? -2.531 15.18 7.559 1 98.69 25 ARG B N 1
ATOM 969 C CA . ARG B 1 25 ? -1.876 15.328 6.262 1 98.69 25 ARG B CA 1
ATOM 970 C C . ARG B 1 25 ? -0.521 14.625 6.254 1 98.69 25 ARG B C 1
ATOM 972 O O . ARG B 1 25 ? -0.14 14.008 5.254 1 98.69 25 ARG B O 1
ATOM 979 N N . ALA B 1 26 ? 0.218 14.766 7.332 1 98.5 26 ALA B N 1
ATOM 980 C CA . ALA B 1 26 ? 1.496 14.07 7.449 1 98.5 26 ALA B CA 1
ATOM 981 C C . ALA B 1 26 ? 1.302 12.555 7.414 1 98.5 26 ALA B C 1
ATOM 983 O O . ALA B 1 26 ? 2.078 11.836 6.777 1 98.5 26 ALA B O 1
ATOM 984 N N . GLN B 1 27 ? 0.314 12.133 8.109 1 98.38 27 GLN B N 1
ATOM 985 C CA . GLN B 1 27 ? 0.013 10.703 8.102 1 98.38 27 GLN B CA 1
ATOM 986 C C . GLN B 1 27 ? -0.336 10.219 6.699 1 98.38 27 GLN B C 1
ATOM 988 O O . GLN B 1 27 ? 0.095 9.141 6.285 1 98.38 27 GLN B O 1
ATOM 993 N N . ILE B 1 28 ? -1.148 10.953 6.062 1 98.69 28 ILE B N 1
ATOM 994 C CA . ILE B 1 28 ? -1.512 10.625 4.688 1 98.69 28 ILE B CA 1
ATOM 995 C C . ILE B 1 28 ? -0.252 10.523 3.832 1 98.69 28 ILE B C 1
ATOM 997 O O . ILE B 1 28 ? -0.088 9.57 3.068 1 98.69 28 ILE B O 1
ATOM 1001 N N . SER B 1 29 ? 0.613 11.508 3.961 1 98.06 29 SER B N 1
ATOM 1002 C CA . SER B 1 29 ? 1.865 11.5 3.211 1 98.06 29 SER B CA 1
ATOM 1003 C C . SER B 1 29 ? 2.672 10.234 3.492 1 98.06 29 SER B C 1
ATOM 1005 O O . SER B 1 29 ? 3.195 9.609 2.568 1 98.06 29 SER B O 1
ATOM 1007 N N . ASN B 1 30 ? 2.754 9.867 4.703 1 97.38 30 ASN B N 1
ATOM 1008 C CA . ASN B 1 30 ? 3.473 8.664 5.102 1 97.38 30 ASN B CA 1
ATOM 1009 C C . ASN B 1 30 ? 2.857 7.41 4.48 1 97.38 30 ASN B C 1
ATOM 1011 O O . ASN B 1 30 ? 3.572 6.555 3.953 1 97.38 30 ASN B O 1
ATOM 1015 N N . LEU B 1 31 ? 1.576 7.332 4.523 1 97.31 31 LEU B N 1
ATOM 1016 C CA . LEU B 1 31 ? 0.865 6.176 3.986 1 97.31 31 LEU B CA 1
ATOM 1017 C C . LEU B 1 31 ? 1.031 6.094 2.473 1 97.31 31 LEU B C 1
ATOM 1019 O O . LEU B 1 31 ? 1.193 5.004 1.92 1 97.31 31 LEU B O 1
ATOM 1023 N N . GLN B 1 32 ? 0.976 7.18 1.878 1 96.88 32 GLN B N 1
ATOM 1024 C CA . GLN B 1 32 ? 1.197 7.234 0.437 1 96.88 32 GLN B CA 1
ATOM 1025 C C . GLN B 1 32 ? 2.604 6.766 0.078 1 96.88 32 GLN B C 1
ATOM 1027 O O . GLN B 1 32 ? 2.789 6.039 -0.901 1 96.88 32 GLN B O 1
ATOM 1032 N N . ASN B 1 33 ? 3.547 7.227 0.829 1 95.62 33 ASN B N 1
ATOM 1033 C CA . ASN B 1 33 ? 4.922 6.797 0.585 1 95.62 33 ASN B CA 1
ATOM 1034 C C . ASN B 1 33 ? 5.078 5.293 0.771 1 95.62 33 ASN B C 1
ATOM 1036 O O . ASN B 1 33 ? 5.75 4.629 -0.024 1 95.62 33 ASN B O 1
ATOM 1040 N N . GLN B 1 34 ? 4.5 4.766 1.799 1 95.31 34 GLN B N 1
ATOM 1041 C CA . GLN B 1 34 ? 4.527 3.326 2.029 1 95.31 34 GLN B CA 1
ATOM 1042 C C . GLN B 1 34 ? 3.924 2.568 0.852 1 95.31 34 GLN B C 1
ATOM 1044 O O . GLN B 1 34 ? 4.469 1.553 0.415 1 95.31 34 GLN B O 1
ATOM 1049 N N . ASN B 1 35 ? 2.84 3.104 0.414 1 95.5 35 ASN B N 1
ATOM 1050 C CA . ASN B 1 35 ? 2.184 2.512 -0.748 1 95.5 35 ASN B CA 1
ATOM 1051 C C . ASN B 1 35 ? 3.086 2.543 -1.978 1 95.5 35 ASN B C 1
ATOM 1053 O O . ASN B 1 35 ? 3.195 1.551 -2.699 1 95.5 35 ASN B O 1
ATOM 1057 N N . ARG B 1 36 ? 3.703 3.643 -2.162 1 96.12 36 ARG B N 1
ATOM 1058 C CA . ARG B 1 36 ? 4.605 3.781 -3.301 1 96.12 36 ARG B CA 1
ATOM 1059 C C . ARG B 1 36 ? 5.785 2.82 -3.184 1 96.12 36 ARG B C 1
ATOM 1061 O O . ARG B 1 36 ? 6.234 2.256 -4.184 1 96.12 36 ARG B O 1
ATOM 1068 N N . ASN B 1 37 ? 6.25 2.602 -2.012 1 96.69 37 ASN B N 1
ATOM 1069 C CA . ASN B 1 37 ? 7.324 1.64 -1.798 1 96.69 37 ASN B CA 1
ATOM 1070 C C . ASN B 1 37 ? 6.895 0.224 -2.17 1 96.69 37 ASN B C 1
ATOM 1072 O O . ASN B 1 37 ? 7.613 -0.483 -2.877 1 96.69 37 ASN B O 1
ATOM 1076 N N . MET B 1 38 ? 5.75 -0.108 -1.801 1 96.62 38 MET B N 1
ATOM 1077 C CA . MET B 1 38 ? 5.258 -1.458 -2.059 1 96.62 38 MET B CA 1
ATOM 1078 C C . MET B 1 38 ? 5.043 -1.684 -3.553 1 96.62 38 MET B C 1
ATOM 1080 O O . MET B 1 38 ? 5.18 -2.807 -4.039 1 96.62 38 MET B O 1
ATOM 1084 N N . LEU B 1 39 ? 4.766 -0.59 -4.27 1 97.12 39 LEU B N 1
ATOM 1085 C CA . LEU B 1 39 ? 4.531 -0.678 -5.707 1 97.12 39 LEU B CA 1
ATOM 1086 C C . LEU B 1 39 ? 5.83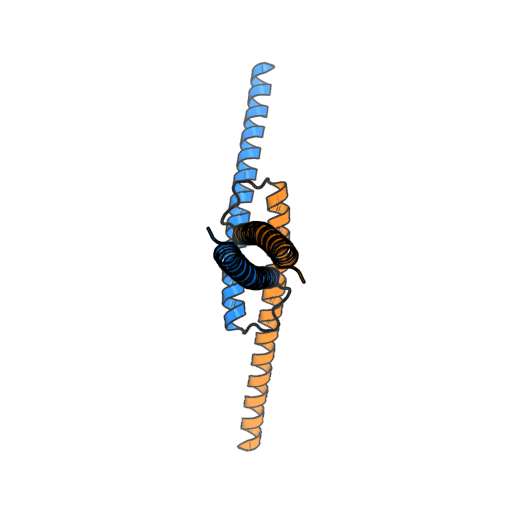2 -0.501 -6.48 1 97.12 39 LEU B C 1
ATOM 1088 O O . LEU B 1 39 ? 5.844 -0.585 -7.711 1 97.12 39 LEU B O 1
ATOM 1092 N N . GLY B 1 40 ? 6.82 -0.253 -5.773 1 97.12 40 GLY B N 1
ATOM 1093 C CA . GLY B 1 40 ? 8.133 -0.151 -6.395 1 97.12 40 GLY B CA 1
ATOM 1094 C C . GLY B 1 40 ? 8.383 1.194 -7.051 1 97.12 40 GLY B C 1
ATOM 1095 O O . GLY B 1 40 ? 9.219 1.31 -7.949 1 97.12 40 GLY B O 1
ATOM 1096 N N . GLU B 1 41 ? 7.734 2.295 -6.66 1 96.12 41 GLU B N 1
ATOM 1097 C CA . GLU B 1 41 ? 7.809 3.586 -7.336 1 96.12 41 GLU B CA 1
ATOM 1098 C C . GLU B 1 41 ? 8.695 4.562 -6.562 1 96.12 41 GLU B C 1
ATOM 1100 O O . GLU B 1 41 ? 9.148 5.566 -7.113 1 96.12 41 GLU B O 1
ATOM 1105 N N . SER B 1 42 ? 9 4.48 -5.488 1 92.56 42 SER B N 1
ATOM 1106 C CA . SER B 1 42 ? 9.828 5.34 -4.641 1 92.56 42 SER B CA 1
ATOM 1107 C C . SER B 1 42 ? 10.805 4.516 -3.811 1 92.56 42 SER B C 1
ATOM 1109 O O . SER B 1 42 ? 10.688 4.457 -2.584 1 92.56 42 SER B O 1
ATOM 1111 N N . LEU B 1 43 ? 11.766 4.027 -4.445 1 95 43 LEU B N 1
ATOM 1112 C CA . LEU B 1 43 ? 12.688 3.098 -3.805 1 95 43 LEU B CA 1
ATOM 1113 C C . LEU B 1 43 ? 14.062 3.74 -3.611 1 95 43 LEU B C 1
ATOM 1115 O O . LEU B 1 43 ? 14.961 3.129 -3.029 1 95 43 LEU B O 1
ATOM 1119 N N . GLY B 1 44 ? 14.164 4.922 -4.078 1 93.19 44 GLY B N 1
ATOM 1120 C CA . GLY B 1 44 ? 15.461 5.566 -4.164 1 93.19 44 GLY B CA 1
ATOM 1121 C C . GLY B 1 44 ? 16.109 5.793 -2.811 1 93.19 44 GLY B C 1
ATOM 1122 O O . GLY B 1 44 ? 17.328 5.801 -2.697 1 93.19 44 GLY B O 1
ATOM 1123 N N . ALA B 1 45 ? 15.383 5.984 -1.833 1 92.19 45 ALA B N 1
ATOM 1124 C CA . ALA B 1 45 ? 15.922 6.312 -0.515 1 92.19 45 ALA B CA 1
ATOM 1125 C C . ALA B 1 45 ? 16.109 5.055 0.33 1 92.19 45 ALA B C 1
ATOM 1127 O O . ALA B 1 45 ? 16.625 5.121 1.444 1 92.19 45 ALA B O 1
ATOM 1128 N N . LEU B 1 46 ? 15.773 3.889 -0.092 1 94.81 46 LEU B N 1
ATOM 1129 C CA . LEU B 1 46 ? 15.797 2.662 0.696 1 94.81 46 LEU B CA 1
ATOM 1130 C C . LEU B 1 46 ? 17.156 1.979 0.6 1 94.81 46 LEU B C 1
ATOM 1132 O O . LEU B 1 46 ? 17.781 1.957 -0.469 1 94.81 46 LEU B O 1
ATOM 1136 N N . THR B 1 47 ? 17.578 1.488 1.652 1 95 47 THR B N 1
ATOM 1137 C CA . THR B 1 47 ? 18.812 0.7 1.707 1 95 47 THR B CA 1
ATOM 1138 C C . THR B 1 47 ? 18.547 -0.74 1.277 1 95 47 THR B C 1
ATOM 1140 O O . THR B 1 47 ? 17.391 -1.147 1.129 1 95 47 THR B O 1
ATOM 1143 N N . LEU B 1 48 ? 19.578 -1.529 1.09 1 95.81 48 LEU B N 1
ATOM 1144 C CA . LEU B 1 48 ? 19.453 -2.943 0.755 1 95.81 48 LEU B CA 1
ATOM 1145 C C . LEU B 1 48 ? 18.656 -3.684 1.822 1 95.81 48 LEU B C 1
ATOM 1147 O O . LEU B 1 48 ? 17.828 -4.543 1.502 1 95.81 48 LEU B O 1
ATOM 1151 N N . ARG B 1 49 ? 19 -3.312 2.963 1 96.5 49 ARG B N 1
ATOM 1152 C CA . ARG B 1 49 ? 18.281 -3.93 4.066 1 96.5 49 ARG B CA 1
ATOM 1153 C C . ARG B 1 49 ? 16.797 -3.594 3.994 1 96.5 49 ARG B C 1
ATOM 1155 O O . ARG B 1 49 ? 15.938 -4.469 4.16 1 96.5 49 ARG B O 1
ATOM 1162 N N . ASP B 1 50 ? 16.531 -2.35 3.799 1 96.56 50 ASP B N 1
ATOM 1163 C CA . ASP B 1 50 ? 15.148 -1.918 3.652 1 96.56 50 ASP B CA 1
ATOM 1164 C C . ASP B 1 50 ? 14.453 -2.664 2.514 1 96.56 50 ASP B C 1
ATOM 1166 O O . ASP B 1 50 ? 13.305 -3.096 2.652 1 96.56 50 ASP B O 1
ATOM 1170 N N . LEU B 1 51 ? 15.078 -2.811 1.443 1 97.56 51 LEU B N 1
ATOM 1171 C CA . LEU B 1 51 ?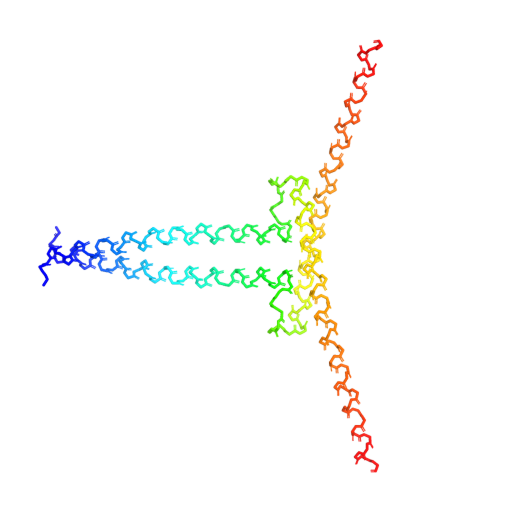 14.523 -3.471 0.266 1 97.56 51 LEU B CA 1
ATOM 1172 C C . LEU B 1 51 ? 14.266 -4.945 0.545 1 97.56 51 LEU B C 1
ATOM 1174 O O . LEU B 1 51 ? 13.25 -5.492 0.107 1 97.56 51 LEU B O 1
ATOM 1178 N N . LYS B 1 52 ? 15.133 -5.586 1.217 1 97.75 52 LYS B N 1
ATOM 1179 C CA . LYS B 1 52 ? 14.938 -6.984 1.585 1 97.75 52 LYS B CA 1
ATOM 1180 C C . LYS B 1 52 ? 13.695 -7.156 2.455 1 97.75 52 LYS B C 1
ATOM 1182 O O . LYS B 1 52 ? 12.898 -8.07 2.236 1 97.75 52 LYS B O 1
ATOM 1187 N N . ASN B 1 53 ? 13.641 -6.297 3.398 1 97.81 53 ASN B N 1
ATOM 1188 C CA . ASN B 1 53 ? 12.469 -6.336 4.27 1 97.81 53 ASN B CA 1
ATOM 1189 C C . ASN B 1 53 ? 11.18 -6.062 3.492 1 97.81 53 ASN B C 1
ATOM 1191 O O . ASN B 1 53 ? 10.18 -6.754 3.682 1 97.81 53 ASN B O 1
ATOM 1195 N N . LEU B 1 54 ? 11.227 -5.078 2.682 1 97.38 54 LEU B N 1
ATOM 1196 C CA . LEU B 1 54 ? 10.078 -4.719 1.865 1 97.38 54 LEU B CA 1
ATOM 1197 C C . LEU B 1 54 ? 9.695 -5.863 0.932 1 97.38 54 LEU B C 1
ATOM 1199 O O . LEU B 1 54 ? 8.508 -6.191 0.796 1 97.38 54 LEU B O 1
ATOM 1203 N N . GLU B 1 55 ? 10.617 -6.43 0.217 1 98.06 55 GLU B N 1
ATOM 1204 C CA . GLU B 1 55 ? 10.391 -7.57 -0.665 1 98.06 55 GLU B CA 1
ATOM 1205 C C . GLU B 1 55 ? 9.703 -8.711 0.078 1 98.06 55 GLU B C 1
ATOM 1207 O O . GLU B 1 55 ? 8.742 -9.305 -0.427 1 98.06 55 GLU B O 1
ATOM 1212 N N . SER B 1 56 ? 10.203 -9.016 1.218 1 98.12 56 SER B N 1
ATOM 1213 C CA . SER B 1 56 ? 9.633 -10.094 2.02 1 98.12 56 SER B CA 1
ATOM 1214 C C . SER B 1 56 ? 8.18 -9.797 2.391 1 98.12 56 SER B C 1
ATOM 1216 O O . SER B 1 56 ? 7.332 -10.688 2.342 1 98.12 56 SER B O 1
ATOM 1218 N N . ARG B 1 57 ? 8 -8.602 2.779 1 97.69 57 ARG B N 1
ATOM 1219 C CA . ARG B 1 57 ? 6.652 -8.188 3.154 1 97.69 57 ARG B CA 1
ATOM 1220 C C . ARG B 1 57 ? 5.695 -8.305 1.972 1 97.69 57 ARG B C 1
ATOM 1222 O O . ARG B 1 57 ? 4.594 -8.844 2.109 1 97.69 57 ARG B O 1
ATOM 1229 N N . VAL B 1 58 ? 6.066 -7.781 0.855 1 97.94 58 VAL B N 1
ATOM 1230 C CA . VAL B 1 58 ? 5.238 -7.805 -0.344 1 97.94 58 VAL B CA 1
ATOM 1231 C C . VAL B 1 58 ? 5.059 -9.242 -0.82 1 97.94 58 VAL B C 1
ATOM 1233 O O . VAL B 1 58 ? 3.979 -9.625 -1.282 1 97.94 58 VAL B O 1
ATOM 1236 N N . GLU B 1 59 ? 6.039 -10.102 -0.716 1 98.31 59 GLU B N 1
ATOM 1237 C CA . GLU B 1 59 ? 5.957 -11.508 -1.078 1 98.31 59 GLU B CA 1
ATOM 1238 C C . GLU B 1 59 ? 4.906 -12.234 -0.241 1 98.31 59 GLU B C 1
ATOM 1240 O O . GLU B 1 59 ? 4.133 -13.039 -0.765 1 98.31 59 GLU B O 1
ATOM 1245 N N . ARG B 1 60 ? 4.922 -11.992 1.021 1 98 60 ARG B N 1
ATOM 1246 C CA . ARG B 1 60 ? 3.887 -12.562 1.881 1 98 60 ARG B CA 1
ATOM 1247 C C . ARG B 1 60 ? 2.5 -12.094 1.449 1 98 60 ARG B C 1
ATOM 1249 O O . ARG B 1 60 ? 1.56 -12.891 1.404 1 98 60 ARG B O 1
ATOM 1256 N N . GLY B 1 61 ? 2.449 -10.82 1.204 1 97.81 61 GLY B N 1
ATOM 1257 C CA . GLY B 1 61 ? 1.18 -10.289 0.742 1 97.81 61 GLY B CA 1
ATOM 1258 C C . GLY B 1 61 ? 0.68 -10.945 -0.528 1 97.81 61 GLY B C 1
ATOM 1259 O O . GLY B 1 61 ? -0.476 -11.367 -0.602 1 97.81 61 GLY B O 1
ATOM 1260 N N . ILE B 1 62 ? 1.516 -11.047 -1.52 1 98.12 62 ILE B N 1
ATOM 1261 C CA . ILE B 1 62 ? 1.113 -11.633 -2.795 1 98.12 62 ILE B CA 1
ATOM 1262 C C . ILE B 1 62 ? 0.731 -13.094 -2.594 1 98.12 62 ILE B C 1
ATOM 1264 O O . ILE B 1 62 ? -0.179 -13.602 -3.252 1 98.12 62 ILE B O 1
ATOM 1268 N N . SER B 1 63 ? 1.365 -13.773 -1.737 1 98.5 63 SER B N 1
ATOM 1269 C CA . SER B 1 63 ? 1.017 -15.156 -1.437 1 98.5 63 SER B CA 1
ATOM 1270 C C . SER B 1 63 ? -0.393 -15.266 -0.863 1 98.5 63 SER B C 1
ATOM 1272 O O . SER B 1 63 ? -1.166 -16.141 -1.255 1 98.5 63 SER B O 1
ATOM 1274 N N . ARG B 1 64 ? -0.726 -14.391 0.052 1 98.19 64 ARG B N 1
ATOM 1275 C CA . ARG B 1 64 ? -2.059 -14.367 0.646 1 98.19 64 ARG B CA 1
ATOM 1276 C C . ARG B 1 64 ? -3.115 -14.023 -0.396 1 98.19 64 ARG B C 1
ATOM 1278 O O . ARG B 1 64 ? -4.199 -14.609 -0.408 1 98.19 64 ARG B O 1
ATOM 1285 N N . ILE B 1 65 ? -2.785 -13.133 -1.231 1 98.38 65 ILE B N 1
ATOM 1286 C CA . ILE B 1 65 ? -3.686 -12.734 -2.309 1 98.38 65 ILE B CA 1
ATOM 1287 C C . ILE B 1 65 ? -3.943 -13.93 -3.229 1 98.38 65 ILE B C 1
ATOM 1289 O O . ILE B 1 65 ? -5.09 -14.227 -3.566 1 98.38 65 ILE B O 1
ATOM 1293 N N . ARG B 1 66 ? -2.945 -14.602 -3.615 1 98.44 66 ARG B N 1
ATOM 1294 C CA . ARG B 1 66 ? -3.059 -15.773 -4.477 1 98.44 66 ARG B CA 1
ATOM 1295 C C . ARG B 1 66 ? -3.877 -16.875 -3.801 1 98.44 66 ARG B C 1
ATOM 1297 O O . ARG B 1 66 ? -4.703 -17.516 -4.445 1 98.44 66 ARG B O 1
ATOM 1304 N N . SER B 1 67 ? -3.602 -17.016 -2.57 1 98.31 67 SER B N 1
ATOM 1305 C CA . SER B 1 67 ? -4.352 -18.016 -1.819 1 98.31 67 SER B CA 1
ATOM 1306 C C . SER B 1 67 ? -5.844 -17.719 -1.835 1 98.31 67 SER B C 1
ATOM 1308 O O . SER B 1 67 ? -6.66 -18.609 -2.113 1 98.31 67 SER B O 1
ATOM 1310 N N . LYS B 1 68 ? -6.172 -16.484 -1.565 1 97.5 68 LYS B N 1
ATOM 1311 C CA . LYS B 1 68 ? -7.57 -16.062 -1.569 1 97.5 68 LYS B CA 1
ATOM 1312 C C . LYS B 1 68 ? -8.18 -16.188 -2.963 1 97.5 68 LYS B C 1
ATOM 1314 O O . LYS B 1 68 ? -9.32 -16.641 -3.107 1 97.5 68 LYS B O 1
ATOM 1319 N N . LYS B 1 69 ? -7.484 -15.773 -3.928 1 97.62 69 LYS B N 1
ATOM 1320 C CA . LYS B 1 69 ? -7.93 -15.922 -5.312 1 97.62 69 LYS B CA 1
ATOM 1321 C C . LYS B 1 69 ? -8.227 -17.375 -5.645 1 97.62 69 LYS B C 1
ATOM 1323 O O . LYS B 1 69 ? -9.266 -17.688 -6.234 1 97.62 69 LYS B O 1
ATOM 1328 N N . ASN B 1 70 ? -7.367 -18.266 -5.254 1 97.81 70 ASN B N 1
ATOM 1329 C CA . ASN B 1 70 ? -7.555 -19.688 -5.5 1 97.81 70 ASN B CA 1
ATOM 1330 C C . ASN B 1 70 ? -8.781 -20.234 -4.766 1 97.81 70 ASN B C 1
ATOM 1332 O O . ASN B 1 70 ? -9.531 -21.031 -5.312 1 97.81 70 ASN B O 1
ATOM 1336 N N . GLU B 1 71 ? -8.898 -19.766 -3.561 1 97.25 71 GLU B N 1
ATOM 1337 C CA . GLU B 1 71 ? -10.078 -20.141 -2.789 1 97.25 71 GLU B CA 1
ATOM 1338 C C . GLU B 1 71 ? -11.359 -19.781 -3.533 1 97.25 71 GLU B C 1
ATOM 1340 O O . GLU B 1 71 ? -12.266 -20.609 -3.662 1 97.25 71 GLU B O 1
ATOM 1345 N N . LEU B 1 72 ? -11.422 -18.625 -4.012 1 97.19 72 LEU B N 1
ATOM 1346 C CA . LEU B 1 72 ? -12.609 -18.156 -4.719 1 97.19 72 LEU B CA 1
ATOM 1347 C C . LEU B 1 72 ? -12.797 -18.922 -6.023 1 97.19 72 LEU B C 1
ATOM 1349 O O . LEU B 1 72 ? -13.93 -19.266 -6.387 1 97.19 72 LEU B O 1
ATOM 1353 N N . LEU B 1 73 ? -11.797 -19.188 -6.723 1 97.31 73 LEU B N 1
ATOM 1354 C CA . LEU B 1 73 ? -11.844 -19.953 -7.973 1 97.31 73 LEU B CA 1
ATOM 1355 C C . LEU B 1 73 ? -12.352 -21.359 -7.727 1 97.31 73 LEU B C 1
ATOM 1357 O O . LEU B 1 73 ? -13.188 -21.875 -8.477 1 97.31 73 LEU B O 1
ATOM 1361 N N . PHE B 1 74 ? -11.859 -21.906 -6.691 1 97.69 74 PHE B N 1
ATOM 1362 C CA . PHE B 1 74 ? -12.281 -23.266 -6.375 1 97.69 74 PHE B CA 1
ATOM 1363 C C . PHE B 1 74 ? -13.758 -23.297 -5.996 1 97.69 74 PHE B C 1
ATOM 1365 O O . PHE B 1 74 ? -14.484 -24.219 -6.387 1 97.69 74 PHE B O 1
ATOM 1372 N N . ALA B 1 75 ? -14.172 -22.328 -5.242 1 96.62 75 ALA B N 1
ATOM 1373 C CA . ALA B 1 75 ? -15.578 -22.234 -4.875 1 96.62 75 ALA B CA 1
ATOM 1374 C C . ALA B 1 75 ? -16.469 -22.094 -6.113 1 96.62 75 ALA B C 1
ATOM 1376 O O . ALA B 1 75 ? -17.531 -22.703 -6.188 1 96.62 75 ALA B O 1
ATOM 1377 N N . GLU B 1 76 ? -16.047 -21.312 -7.027 1 95.19 76 GLU B N 1
ATOM 1378 C CA . GLU B 1 76 ? -16.781 -21.141 -8.273 1 95.19 76 GLU B CA 1
ATOM 1379 C C . GLU B 1 76 ? -16.844 -22.438 -9.07 1 95.19 76 GLU B C 1
ATOM 1381 O O . GLU B 1 76 ? -17.891 -22.766 -9.633 1 95.19 76 GLU B O 1
ATOM 1386 N N . ILE B 1 77 ? -15.805 -23.125 -9.125 1 98 77 ILE B N 1
ATOM 1387 C CA . ILE B 1 77 ? -15.734 -24.406 -9.82 1 98 77 ILE B CA 1
ATOM 1388 C C . ILE B 1 77 ? -16.703 -25.391 -9.18 1 98 77 ILE B C 1
ATOM 1390 O O . ILE B 1 77 ? -17.469 -26.062 -9.867 1 98 77 ILE B O 1
ATOM 1394 N N . GLU B 1 78 ? -16.688 -25.406 -7.895 1 97.25 78 GLU B N 1
ATOM 1395 C CA . GLU B 1 78 ? -17.594 -26.312 -7.172 1 97.25 78 GLU B CA 1
ATOM 1396 C C . GLU B 1 78 ? -19.047 -25.969 -7.441 1 97.25 78 GLU B C 1
ATOM 1398 O O . GLU B 1 78 ? -19.875 -26.859 -7.633 1 97.25 78 GLU B O 1
ATOM 1403 N N . TYR B 1 79 ? -19.359 -24.781 -7.348 1 96.19 79 TYR B N 1
ATOM 1404 C CA . TYR B 1 79 ? -20.703 -24.328 -7.629 1 96.19 79 TYR B CA 1
ATOM 1405 C C . TYR B 1 79 ? -21.156 -24.75 -9.023 1 96.19 79 TYR B C 1
ATOM 1407 O O . TYR B 1 79 ? -22.266 -25.25 -9.195 1 96.19 79 TYR B O 1
ATOM 1415 N N . MET B 1 80 ? -20.297 -24.547 -10 1 96.38 80 MET B N 1
ATOM 1416 C CA . MET B 1 80 ? -20.594 -24.891 -11.383 1 96.38 80 MET B CA 1
ATOM 1417 C C . MET B 1 80 ? -20.797 -26.391 -11.539 1 96.38 80 MET B C 1
ATOM 1419 O O . MET B 1 80 ? -21.688 -26.844 -12.258 1 96.38 80 MET B O 1
ATOM 1423 N N . GLN B 1 81 ? -20 -27.141 -10.883 1 97.25 81 GLN B N 1
ATOM 1424 C CA . GLN B 1 81 ? -20.125 -28.594 -10.93 1 97.25 81 GLN B CA 1
ATOM 1425 C C . GLN B 1 81 ? -21.469 -29.047 -10.359 1 97.25 81 GLN B C 1
ATOM 1427 O O . GLN B 1 81 ? -22.125 -29.938 -10.914 1 97.25 81 GLN B O 1
ATOM 1432 N N . LYS B 1 82 ? -21.875 -28.422 -9.312 1 96.31 82 LYS B N 1
ATOM 1433 C CA . LYS B 1 82 ? -23.172 -28.75 -8.711 1 96.31 82 LYS B CA 1
ATOM 1434 C C . LYS B 1 82 ? -24.328 -28.391 -9.648 1 96.31 82 LYS B C 1
ATOM 1436 O O . LYS B 1 82 ? -25.297 -29.141 -9.75 1 96.31 82 LYS B O 1
ATOM 1441 N N . ARG B 1 83 ? -24.156 -27.312 -10.266 1 95.31 83 ARG B N 1
ATOM 1442 C CA . ARG B 1 83 ? -25.188 -26.875 -11.195 1 95.31 83 ARG B CA 1
ATOM 1443 C C . ARG B 1 83 ? -25.312 -27.828 -12.367 1 95.31 83 ARG B C 1
ATOM 1445 O O . ARG B 1 83 ? -26.422 -28.156 -12.805 1 95.31 83 ARG B O 1
ATOM 1452 N N . VAL B 1 84 ? -24.203 -28.266 -12.867 1 94.5 84 VAL B N 1
ATOM 1453 C CA . VAL B 1 84 ? -24.188 -29.203 -13.984 1 94.5 84 VAL B CA 1
ATOM 1454 C C . VAL B 1 84 ? -24.812 -30.531 -13.547 1 94.5 84 VAL B C 1
ATOM 1456 O O . VAL B 1 84 ? -25.641 -31.094 -14.266 1 94.5 84 VAL B O 1
ATOM 1459 N N . ARG B 1 85 ? -24.594 -30.984 -12.406 1 94.31 85 ARG B N 1
ATOM 1460 C CA . ARG B 1 85 ? -25.125 -32.219 -11.883 1 94.31 85 ARG B CA 1
ATOM 1461 C C . ARG B 1 85 ? -26.641 -32.156 -11.695 1 94.31 85 ARG B C 1
ATOM 1463 O O . ARG B 1 85 ? -27.375 -33.062 -12.055 1 94.31 85 ARG B O 1
ATOM 1470 N N . ASN B 1 86 ? -27.109 -31.156 -11.133 1 93.81 86 ASN B N 1
ATOM 1471 C CA . ASN B 1 86 ? -28.531 -30.953 -10.891 1 93.81 86 ASN B CA 1
ATOM 1472 C C . ASN B 1 86 ? -29.328 -30.891 -12.195 1 93.81 86 ASN B C 1
ATOM 1474 O O . ASN B 1 86 ? -30.453 -31.391 -12.273 1 93.81 86 ASN B O 1
ATOM 1478 N N . HIS B 1 87 ? -28.734 -30.203 -13.094 1 94.31 87 HIS B N 1
ATOM 1479 C CA . HIS B 1 87 ? -29.375 -30.109 -14.406 1 94.31 87 HIS B CA 1
ATOM 1480 C C . HIS B 1 87 ? -29.531 -31.484 -15.047 1 94.31 87 HIS B C 1
ATOM 1482 O O . HIS B 1 87 ? -30.562 -31.781 -15.633 1 94.31 87 HIS B O 1
ATOM 1488 N N . ILE B 1 88 ? -28.625 -32.312 -14.938 1 93.88 88 ILE B N 1
ATOM 1489 C CA . ILE B 1 88 ? -28.641 -33.656 -15.484 1 93.88 88 ILE B CA 1
ATOM 1490 C C . ILE B 1 88 ? -29.719 -34.5 -14.789 1 93.88 88 ILE B C 1
ATOM 1492 O O . ILE B 1 88 ? -30.484 -35.219 -15.445 1 93.88 88 ILE B O 1
ATOM 1496 N N . LEU B 1 89 ? -29.938 -34.344 -13.539 1 94.06 89 LEU B N 1
ATOM 1497 C CA . LEU B 1 89 ? -30.891 -35.094 -12.719 1 94.06 89 LEU B CA 1
ATOM 1498 C C . LEU B 1 89 ? -32.312 -34.688 -13.039 1 94.06 89 LEU B C 1
ATOM 1500 O O . LEU B 1 89 ? -33.219 -35.531 -13.039 1 94.06 89 LEU B O 1
ATOM 1504 N N . THR B 1 90 ? -32.469 -33.438 -13.297 1 93.69 90 THR B N 1
ATOM 1505 C CA . THR B 1 90 ? -33.812 -32.938 -13.523 1 93.69 90 THR B CA 1
ATOM 1506 C C . THR B 1 90 ? -34.281 -33.25 -14.938 1 93.69 90 THR B C 1
ATOM 1508 O O . THR B 1 90 ? -35.469 -33.219 -15.219 1 93.69 90 THR B O 1
ATOM 1511 N N . HIS B 1 91 ? -33.469 -33.469 -15.875 1 92.62 91 HIS B N 1
ATOM 1512 C CA . HIS B 1 91 ? -33.844 -33.719 -17.266 1 92.62 91 HIS B CA 1
ATOM 1513 C C . HIS B 1 91 ? -33.844 -35.219 -17.547 1 92.62 91 HIS B C 1
ATOM 1515 O O . HIS B 1 91 ? -34.094 -35.656 -18.672 1 92.62 91 HIS B O 1
ATOM 1521 N N . TYR B 1 92 ? -33.531 -36.094 -16.594 1 73.5 92 TYR B N 1
ATOM 1522 C CA . TYR B 1 92 ? -33.812 -37.5 -16.672 1 73.5 92 TYR B CA 1
ATOM 1523 C C . TYR B 1 92 ? -35.031 -37.844 -15.812 1 73.5 92 TYR B C 1
ATOM 1525 O O . TYR B 1 92 ? -35.281 -37.219 -14.789 1 73.5 92 TYR B O 1
#

Organism: Sesamum indicum (NCBI:txid4182)

Nearest PDB structures (foldseek):
  4afl-assembly2_B  TM=4.376E-01  e=4.774E+00  Homo sapiens

Solvent-accessible surface area (backbone atoms only — not comparable to full-atom values): 9685 Å² total; per-residue (Å²): 127,56,74,65,57,51,46,53,53,45,52,51,52,29,52,48,30,47,51,46,34,52,52,43,51,51,50,41,51,51,51,52,49,53,51,31,40,59,47,34,71,58,56,83,85,55,49,70,67,52,43,53,54,49,49,54,50,48,50,53,4,48,51,41,42,50,50,51,46,49,52,52,50,50,51,51,51,52,53,51,52,50,52,54,51,52,52,56,57,68,76,97,130,55,73,63,58,51,45,53,53,47,51,50,51,28,53,49,29,50,53,46,35,52,52,43,51,53,48,40,52,51,52,50,49,53,49,31,40,59,48,33,73,57,56,83,86,54,50,69,67,51,44,52,53,48,49,52,50,49,51,51,4,48,51,41,42,51,50,52,46,48,51,54,52,50,51,52,52,51,52,50,51,51,50,55,52,51,51,54,57,70,77,97

Foldseek 3Di:
DDPVVVVVVVVVVVVVVVVVVVVVVVVVVVVVVLVCVLVPNPCVVPDPVRNVVSVVVSVVVVVVVVVVVVVVVVVVVVVVVVVVVVVVVVVD/DDPVVVVVVVVVVVVVVVVVVVVVVVVVVVVVVLVCVLVVNPCVVPDPVRNVVSVVVNVVVVVVVVVVVVVVVVVVVVVVVVVVVVVVVVVD

Radius of gyration: 27.78 Å; Cα contacts (8 Å, |Δi|>4): 126; chains: 2; bounding box: 87×82×46 Å